Protein AF-A0A4C1XP56-F1 (afdb_monomer_lite)

Radius of gyration: 19.28 Å; chains: 1; bounding box: 46×42×47 Å

Structure (mmCIF, N/CA/C/O backbone):
data_AF-A0A4C1XP56-F1
#
_entry.id   AF-A0A4C1XP56-F1
#
loop_
_atom_site.group_PDB
_atom_site.id
_atom_site.type_symbol
_atom_site.label_atom_id
_atom_site.label_alt_id
_atom_site.label_comp_id
_atom_site.label_asym_id
_atom_site.label_entity_id
_atom_site.label_seq_id
_atom_site.pdbx_PDB_ins_code
_atom_site.Cartn_x
_atom_site.Cartn_y
_atom_site.Cartn_z
_atom_site.occupancy
_atom_site.B_iso_or_equiv
_atom_site.auth_seq_id
_atom_site.auth_comp_id
_atom_site.auth_asym_id
_atom_site.auth_atom_id
_atom_site.pdbx_PDB_model_num
ATOM 1 N N . MET A 1 1 ? -21.785 1.016 -6.783 1.00 67.88 1 MET A N 1
ATOM 2 C CA . MET A 1 1 ? -21.091 0.085 -5.865 1.00 67.88 1 MET A CA 1
ATOM 3 C C . MET A 1 1 ? -19.773 0.722 -5.478 1.00 67.88 1 MET A C 1
ATOM 5 O O . MET A 1 1 ? -19.168 1.348 -6.336 1.00 67.88 1 MET A O 1
ATOM 9 N N . LEU A 1 2 ? -19.373 0.621 -4.211 1.00 78.31 2 LEU A N 1
ATOM 10 C CA . LEU A 1 2 ? -18.065 1.090 -3.753 1.00 78.31 2 LEU A CA 1
ATOM 11 C C . LEU A 1 2 ? -17.075 -0.072 -3.855 1.00 78.31 2 LEU A C 1
ATOM 13 O O . LEU A 1 2 ? -17.381 -1.175 -3.405 1.00 78.31 2 LEU A O 1
ATOM 17 N N . SER A 1 3 ? -15.917 0.176 -4.453 1.00 75.75 3 SER A N 1
ATOM 18 C CA . SER A 1 3 ? -14.833 -0.794 -4.600 1.00 75.75 3 SER A CA 1
ATOM 19 C C . SER A 1 3 ? -13.510 -0.083 -4.371 1.00 75.75 3 SER A C 1
ATOM 21 O O . SER A 1 3 ? -13.271 0.965 -4.965 1.00 75.75 3 SER A O 1
ATOM 23 N N . GLY A 1 4 ? -12.654 -0.640 -3.526 1.00 74.38 4 GLY A N 1
ATOM 24 C CA . GLY A 1 4 ? -11.364 -0.043 -3.209 1.00 74.38 4 GLY A CA 1
ATOM 25 C C . GLY A 1 4 ? -10.768 -0.650 -1.950 1.00 74.38 4 GLY A C 1
ATOM 26 O O . GLY A 1 4 ? -11.445 -1.371 -1.214 1.00 74.38 4 GLY A O 1
ATOM 27 N N . ASN A 1 5 ? -9.492 -0.365 -1.710 1.00 70.94 5 ASN A N 1
ATOM 28 C CA . ASN A 1 5 ? -8.827 -0.727 -0.470 1.00 70.94 5 ASN A CA 1
ATOM 29 C C . ASN A 1 5 ? -8.831 0.485 0.469 1.00 70.94 5 ASN A C 1
ATOM 31 O O . ASN A 1 5 ? -8.019 1.392 0.314 1.00 70.94 5 ASN A O 1
ATOM 35 N N . PHE A 1 6 ? -9.722 0.488 1.462 1.00 69.88 6 PHE A N 1
ATOM 36 C CA . PHE A 1 6 ? -9.824 1.568 2.457 1.00 69.88 6 PHE A CA 1
ATOM 37 C C . PHE A 1 6 ? -8.578 1.705 3.353 1.00 69.88 6 PHE A C 1
ATOM 39 O O . PHE A 1 6 ? -8.468 2.663 4.108 1.00 69.88 6 PHE A O 1
ATOM 46 N N . ARG A 1 7 ? -7.607 0.788 3.224 1.00 65.62 7 ARG A N 1
ATOM 47 C CA . ARG A 1 7 ? -6.291 0.849 3.876 1.00 65.62 7 ARG A CA 1
ATOM 48 C C . ARG A 1 7 ? -5.215 1.579 3.053 1.00 65.62 7 ARG A C 1
ATOM 50 O O . ARG A 1 7 ? -4.099 1.702 3.536 1.00 65.62 7 ARG A O 1
ATOM 57 N N . GLN A 1 8 ? -5.493 2.014 1.815 1.00 67.44 8 GLN A N 1
ATOM 58 C CA . GLN A 1 8 ? -4.470 2.617 0.938 1.00 67.44 8 GLN A CA 1
ATOM 59 C C . GLN A 1 8 ? -4.248 4.119 1.144 1.00 67.44 8 GLN A C 1
ATOM 61 O O . GLN A 1 8 ? -3.112 4.565 1.039 1.00 67.44 8 GLN A O 1
ATOM 66 N N . ALA A 1 9 ? -5.294 4.902 1.403 1.00 60.75 9 ALA A N 1
ATOM 67 C CA . ALA A 1 9 ? -5.150 6.326 1.689 1.00 60.75 9 ALA A CA 1
ATOM 68 C C . ALA A 1 9 ? -6.353 6.833 2.487 1.00 60.75 9 ALA A C 1
ATOM 70 O O . ALA A 1 9 ? -7.501 6.553 2.130 1.00 60.75 9 ALA A O 1
ATOM 71 N N . GLN A 1 10 ? -6.077 7.585 3.553 1.00 71.75 10 GLN A N 1
ATOM 72 C CA . GLN A 1 10 ? -7.095 8.343 4.273 1.00 71.75 10 GLN A CA 1
ATOM 73 C C . GLN A 1 10 ? -7.590 9.525 3.418 1.00 71.75 10 GLN A C 1
ATOM 75 O O . GLN A 1 10 ? -6.890 9.966 2.498 1.00 71.75 10 GLN A O 1
ATOM 80 N N . PRO A 1 11 ? -8.821 10.015 3.649 1.00 74.12 11 PRO A N 1
ATOM 81 C CA . PRO A 1 11 ? -9.335 11.174 2.933 1.00 74.12 11 PRO A CA 1
ATOM 82 C C . PRO A 1 11 ? -8.501 12.419 3.252 1.00 74.12 11 PRO A C 1
ATOM 84 O O . PRO A 1 11 ? -8.507 12.911 4.373 1.00 74.12 11 PRO A O 1
ATOM 87 N N . VAL A 1 12 ? -7.828 12.971 2.241 1.00 77.75 12 VAL A N 1
ATOM 88 C CA . VAL A 1 12 ? -7.018 14.183 2.409 1.00 77.75 12 VAL A CA 1
ATOM 89 C C . VAL A 1 12 ? -7.929 15.393 2.615 1.00 77.75 12 VAL A C 1
ATOM 91 O O . VAL A 1 12 ? -8.620 15.824 1.688 1.00 77.75 12 VAL A O 1
ATOM 94 N N . ILE A 1 13 ? -7.889 15.978 3.813 1.00 77.88 13 ILE A N 1
ATOM 95 C CA . ILE A 1 13 ? -8.541 17.255 4.117 1.00 77.88 13 ILE A CA 1
ATOM 96 C C . ILE A 1 13 ? -7.458 18.317 4.357 1.00 77.88 13 ILE A C 1
ATOM 98 O O . ILE A 1 13 ? -6.655 18.199 5.282 1.00 77.88 13 ILE A O 1
ATOM 102 N N . PRO A 1 14 ? -7.393 19.387 3.544 1.00 79.12 14 PRO A N 1
ATOM 103 C CA . PRO A 1 14 ? -6.407 20.440 3.747 1.00 79.12 14 PRO A CA 1
ATOM 104 C C . PRO A 1 14 ? -6.547 21.081 5.134 1.00 79.12 14 PRO A C 1
ATOM 106 O O . PRO A 1 14 ? -7.611 21.596 5.472 1.00 79.12 14 PRO A O 1
ATOM 109 N N . LYS A 1 15 ? -5.446 21.118 5.897 1.00 83.50 15 LYS A N 1
ATOM 110 C CA . LYS A 1 15 ? -5.359 21.710 7.248 1.00 83.50 15 LYS A CA 1
ATOM 111 C C . LYS A 1 15 ? -6.213 21.014 8.322 1.00 83.50 15 LYS A C 1
ATOM 113 O O . LYS A 1 15 ? -6.474 21.636 9.350 1.00 83.50 15 LYS A O 1
ATOM 118 N N . SER A 1 16 ? -6.641 19.769 8.110 1.00 81.38 16 SER A N 1
ATOM 119 C CA . SER A 1 16 ? -7.357 19.018 9.142 1.00 81.38 16 SER A CA 1
ATOM 120 C C . SER A 1 16 ? -6.444 18.568 10.272 1.00 81.38 16 SER A C 1
ATOM 122 O O . SER A 1 16 ? -5.246 18.333 10.106 1.00 81.38 16 SER A O 1
ATOM 124 N N . THR A 1 17 ? -7.052 18.387 11.432 1.00 86.62 17 THR A N 1
ATOM 125 C CA . THR A 1 17 ? -6.490 17.598 12.522 1.00 86.62 17 THR A CA 1
ATOM 126 C C . THR A 1 17 ? -6.661 16.097 12.244 1.00 86.62 17 THR A C 1
ATOM 128 O O . THR A 1 17 ? -7.576 15.709 11.511 1.00 86.62 17 THR A O 1
ATOM 131 N N . PRO A 1 18 ? -5.859 15.221 12.879 1.00 83.25 18 PRO A N 1
ATOM 132 C CA . PRO A 1 18 ? -6.034 13.772 12.753 1.00 83.25 18 PRO A CA 1
ATOM 133 C C . PRO A 1 18 ? -7.448 13.290 13.119 1.00 83.25 18 PRO A C 1
ATOM 135 O O . PRO A 1 18 ? -7.971 12.360 12.513 1.00 83.25 18 PRO A O 1
ATOM 138 N N . ALA A 1 19 ? -8.107 13.940 14.085 1.00 85.81 19 ALA A N 1
ATOM 139 C CA . ALA A 1 19 ? -9.474 13.601 14.482 1.00 85.81 19 ALA A CA 1
ATOM 140 C C . ALA A 1 19 ? -10.509 13.942 13.394 1.00 85.81 19 ALA A C 1
ATOM 142 O O . ALA A 1 19 ? -11.467 13.197 13.192 1.00 85.81 19 ALA A O 1
ATOM 143 N N . GLU A 1 20 ? -10.321 15.055 12.685 1.00 84.44 20 GLU A N 1
ATOM 144 C CA . GLU A 1 20 ? -11.184 15.452 11.567 1.00 84.44 20 GLU A CA 1
ATOM 145 C C . GLU A 1 20 ? -10.988 14.542 10.353 1.00 84.44 20 GLU A C 1
ATOM 147 O O . GLU A 1 20 ? -11.968 14.168 9.713 1.00 84.44 20 GLU A O 1
ATOM 152 N N . GLU A 1 21 ? -9.749 14.132 10.080 1.00 83.44 21 GLU A N 1
ATOM 153 C CA . GLU A 1 21 ? -9.428 13.172 9.021 1.00 83.44 21 GLU A CA 1
ATOM 154 C C . GLU A 1 21 ? -10.071 11.804 9.292 1.00 83.44 21 GLU A C 1
ATOM 156 O O . GLU A 1 21 ? -10.743 11.249 8.421 1.00 83.44 21 GLU A O 1
ATOM 161 N N . ILE A 1 22 ? -9.980 11.311 10.534 1.00 81.56 22 ILE A N 1
ATOM 162 C CA . ILE A 1 22 ? -10.676 10.091 10.961 1.00 81.56 22 ILE A CA 1
ATOM 163 C C . ILE A 1 22 ? -12.188 10.259 10.800 1.00 81.56 22 ILE A C 1
ATOM 165 O O . ILE A 1 22 ? -12.826 9.411 10.183 1.00 81.56 22 ILE A O 1
ATOM 169 N N . ASN A 1 23 ? -12.782 11.346 11.295 1.00 84.25 23 ASN A N 1
ATOM 17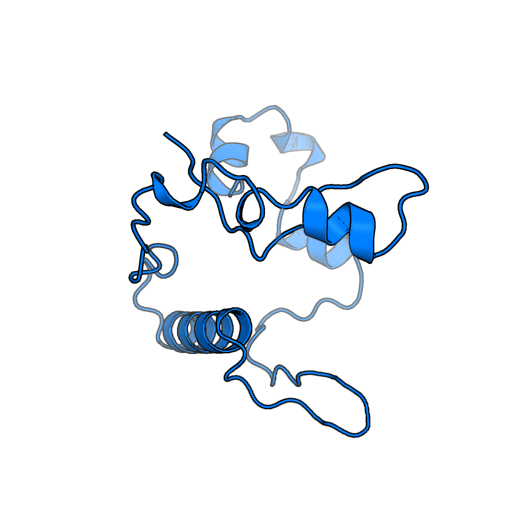0 C CA . ASN A 1 23 ? -14.231 11.562 11.192 1.00 84.25 23 ASN A CA 1
ATOM 171 C C . ASN A 1 23 ? -14.730 11.666 9.745 1.00 84.25 23 ASN A C 1
ATOM 173 O O . ASN A 1 23 ? -15.888 11.348 9.472 1.00 84.25 23 ASN A O 1
ATOM 177 N N . ALA A 1 24 ? -13.873 12.084 8.818 1.00 84.31 24 ALA A N 1
ATOM 178 C CA . ALA A 1 24 ? -14.186 12.121 7.399 1.00 84.31 24 ALA A CA 1
ATOM 179 C C . ALA A 1 24 ? -14.067 10.760 6.700 1.00 84.31 24 ALA A C 1
ATOM 181 O O . ALA A 1 24 ? -14.576 10.605 5.585 1.00 84.31 24 ALA A O 1
ATOM 182 N N . CYS A 1 25 ? -13.431 9.764 7.328 1.00 84.12 25 CYS A N 1
ATOM 183 C CA . CYS A 1 25 ? -13.397 8.406 6.800 1.00 84.12 25 CYS A CA 1
ATOM 184 C C . CYS A 1 25 ? -14.817 7.878 6.603 1.00 84.12 25 CYS A C 1
ATOM 186 O O . CYS A 1 25 ? -15.687 8.003 7.466 1.00 84.12 25 CYS A O 1
ATOM 188 N N . LEU A 1 26 ? -15.030 7.205 5.471 1.00 82.94 26 LEU A N 1
ATOM 189 C CA . LEU A 1 26 ? -16.323 6.630 5.108 1.00 82.94 26 LEU A CA 1
ATOM 190 C C . LEU A 1 26 ? -16.864 5.679 6.194 1.00 82.94 26 LEU A C 1
ATOM 192 O O . LEU A 1 26 ? -18.073 5.612 6.414 1.00 82.94 26 LEU A O 1
ATOM 196 N N . GLU A 1 27 ? -15.957 4.999 6.897 1.00 82.38 27 GLU A N 1
ATOM 197 C CA . GLU A 1 27 ? -16.253 4.087 8.005 1.00 82.38 27 GLU A CA 1
ATOM 198 C C . GLU A 1 27 ? -16.902 4.784 9.214 1.00 82.38 27 GLU A C 1
ATOM 200 O O . GLU A 1 27 ? -17.672 4.157 9.938 1.00 82.38 27 GLU A O 1
ATOM 205 N N . ASN A 1 28 ? -16.669 6.089 9.392 1.00 84.19 28 ASN A N 1
ATOM 206 C CA . ASN A 1 28 ? -17.269 6.906 10.453 1.00 84.19 28 ASN A CA 1
ATOM 207 C C . ASN A 1 28 ? -18.585 7.579 10.027 1.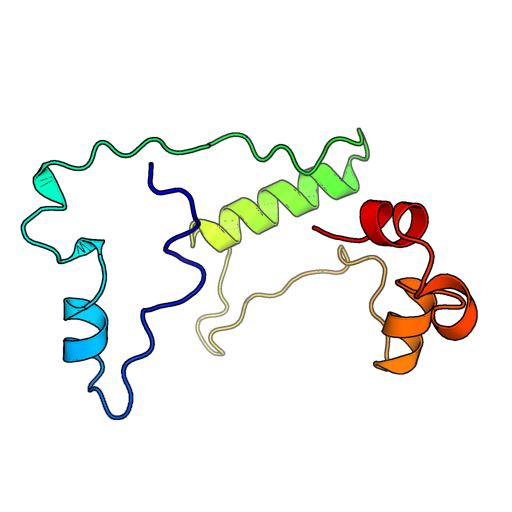00 84.19 28 ASN A C 1
ATOM 209 O O . ASN A 1 28 ? -19.217 8.290 10.811 1.00 84.19 28 ASN A O 1
ATOM 213 N N . SER A 1 29 ? -19.053 7.337 8.799 1.00 86.25 29 SER A N 1
ATOM 214 C CA . SER A 1 29 ? -20.343 7.844 8.338 1.00 86.25 29 SER A CA 1
ATOM 215 C C . SER A 1 29 ? -21.510 7.164 9.058 1.00 86.25 29 SER A C 1
ATOM 217 O O . SER A 1 29 ? -21.563 5.941 9.184 1.00 86.25 29 SER A O 1
ATOM 219 N N . VAL A 1 30 ? -22.549 7.935 9.396 1.00 89.94 30 VAL A N 1
ATOM 220 C CA . VAL A 1 30 ? -23.826 7.415 9.930 1.00 89.94 30 VAL A CA 1
ATOM 221 C C . VAL A 1 30 ? -24.479 6.354 9.036 1.00 89.94 30 VAL A C 1
ATOM 223 O O . VAL A 1 30 ? -25.266 5.531 9.511 1.00 89.94 30 VAL A O 1
ATOM 226 N N . ASN A 1 31 ? -24.156 6.370 7.740 1.00 86.88 31 ASN A N 1
ATOM 227 C CA . ASN A 1 31 ? -24.681 5.437 6.751 1.00 86.88 31 ASN A CA 1
ATOM 228 C C . ASN A 1 31 ? -23.869 4.143 6.647 1.00 86.88 31 ASN A C 1
ATOM 230 O O . ASN A 1 31 ? -24.369 3.182 6.063 1.00 86.88 31 ASN A O 1
ATOM 234 N N . TRP A 1 32 ? -22.672 4.080 7.239 1.00 87.56 32 TRP A N 1
ATOM 235 C CA . TRP A 1 32 ? -21.798 2.907 7.182 1.00 87.56 32 TRP A CA 1
ATOM 236 C C . TRP A 1 32 ? -22.476 1.644 7.724 1.00 87.56 32 TRP A C 1
ATOM 238 O O . TRP A 1 32 ? -22.342 0.571 7.146 1.00 87.56 32 TRP A O 1
ATOM 248 N N . LYS A 1 33 ? -23.331 1.785 8.746 1.00 89.75 33 LYS A N 1
ATOM 249 C CA . LYS A 1 33 ? -24.135 0.685 9.313 1.00 89.75 33 LYS A CA 1
ATOM 250 C C . LYS A 1 33 ? -25.074 -0.009 8.315 1.00 89.75 33 LYS A C 1
ATOM 252 O O . LYS A 1 33 ? -25.528 -1.116 8.579 1.00 89.75 33 LYS A O 1
ATOM 257 N N . HIS A 1 34 ? -25.387 0.636 7.192 1.00 90.00 34 HIS A N 1
ATOM 258 C CA . HIS A 1 34 ? -26.222 0.074 6.127 1.00 90.00 34 HIS A CA 1
ATOM 259 C C . HIS A 1 34 ? -25.393 -0.464 4.951 1.00 90.00 34 HIS A C 1
ATOM 261 O O . HIS A 1 34 ? -25.950 -1.023 4.004 1.00 90.00 34 HIS A O 1
ATOM 267 N N . VAL A 1 35 ? -24.069 -0.290 4.981 1.00 85.88 35 VAL A N 1
ATOM 268 C CA . VAL A 1 35 ? -23.166 -0.775 3.940 1.00 85.88 35 VAL A CA 1
ATOM 269 C C . VAL A 1 35 ? -22.885 -2.252 4.180 1.00 85.88 35 VAL A C 1
ATOM 271 O O . VAL A 1 35 ? -22.339 -2.655 5.205 1.00 85.88 35 VAL A O 1
ATOM 274 N N . LYS A 1 36 ? -23.232 -3.084 3.197 1.00 88.00 36 LYS A N 1
ATOM 275 C CA . LYS A 1 36 ? -22.843 -4.492 3.194 1.00 88.00 36 LYS A CA 1
ATOM 276 C C . LYS A 1 36 ? -21.415 -4.620 2.671 1.00 88.00 36 LYS A C 1
ATOM 278 O O . LYS A 1 36 ? -21.150 -4.322 1.508 1.00 88.00 36 LYS A O 1
ATOM 283 N N . ILE A 1 37 ? -20.512 -5.077 3.531 1.00 84.06 37 ILE A N 1
ATOM 284 C CA . ILE A 1 37 ? -19.101 -5.259 3.191 1.00 84.06 37 ILE A CA 1
ATOM 285 C C . ILE A 1 37 ? -18.914 -6.634 2.548 1.00 84.06 37 ILE A C 1
ATOM 287 O O . ILE A 1 37 ? -19.212 -7.662 3.155 1.00 84.06 37 ILE A O 1
ATOM 291 N N . PHE A 1 38 ? -18.375 -6.650 1.331 1.00 84.00 38 PHE A N 1
ATOM 292 C CA . PHE A 1 38 ? -17.885 -7.859 0.678 1.00 84.00 38 PHE A CA 1
ATOM 293 C C . PHE A 1 38 ? -16.362 -7.798 0.653 1.00 84.00 38 PHE A C 1
ATOM 295 O O . PHE A 1 38 ? -15.784 -6.901 0.042 1.00 84.00 38 PHE A O 1
ATOM 302 N N . LYS A 1 39 ? -15.711 -8.727 1.354 1.00 80.88 39 LYS A N 1
ATOM 303 C CA . LYS A 1 39 ? -14.250 -8.828 1.376 1.00 80.88 39 LYS A CA 1
ATOM 304 C C . LYS A 1 39 ? -13.809 -9.776 0.272 1.00 80.88 39 LYS A C 1
ATOM 306 O O . LYS A 1 39 ? -14.228 -10.930 0.254 1.00 80.88 39 LYS A O 1
ATOM 311 N N . LEU A 1 40 ? -12.959 -9.292 -0.625 1.00 75.56 40 LEU A N 1
ATOM 312 C CA . LEU A 1 40 ? -12.255 -10.163 -1.552 1.00 75.56 40 LEU A CA 1
ATOM 313 C C . LEU A 1 40 ? -11.076 -10.786 -0.799 1.00 75.56 40 LEU A C 1
ATOM 315 O O . LEU A 1 40 ? -10.155 -10.077 -0.406 1.00 75.56 40 LEU A O 1
ATOM 319 N N . THR A 1 41 ? -11.144 -12.089 -0.542 1.00 71.50 41 THR A N 1
ATOM 320 C CA . THR A 1 41 ? -10.103 -12.837 0.185 1.00 71.50 41 THR A CA 1
ATOM 321 C C . THR A 1 41 ? -9.079 -13.471 -0.747 1.00 71.50 41 THR A C 1
ATOM 323 O O . THR A 1 41 ? -7.980 -13.800 -0.321 1.00 71.50 41 THR A O 1
ATOM 326 N N . ILE A 1 42 ? -9.431 -13.629 -2.023 1.00 68.12 42 ILE A N 1
ATOM 327 C CA . ILE A 1 42 ? -8.555 -14.201 -3.038 1.00 68.12 42 ILE A CA 1
ATOM 328 C C . ILE A 1 42 ? -7.936 -13.048 -3.819 1.00 68.12 42 ILE A C 1
ATOM 330 O O . ILE A 1 42 ? -8.625 -12.332 -4.550 1.00 68.12 42 ILE A O 1
ATOM 334 N N . ASN A 1 43 ? -6.628 -12.869 -3.664 1.00 63.97 43 ASN A N 1
ATOM 335 C CA . ASN A 1 43 ? -5.866 -11.983 -4.526 1.00 63.97 43 ASN A CA 1
ATOM 336 C C . ASN A 1 43 ? -5.698 -12.675 -5.887 1.00 63.97 43 ASN A C 1
ATOM 338 O O . ASN A 1 43 ? -5.083 -13.729 -5.964 1.00 63.97 43 ASN A O 1
ATOM 342 N N . GLY A 1 44 ? -6.262 -12.105 -6.952 1.00 61.66 44 GLY A N 1
ATOM 343 C CA . GLY A 1 44 ? -6.150 -12.649 -8.313 1.00 61.66 44 GLY A CA 1
ATOM 344 C C . GLY A 1 44 ? -4.866 -12.252 -9.049 1.00 61.66 44 GLY A C 1
ATOM 345 O O . GLY A 1 44 ? -4.730 -12.559 -10.225 1.00 61.66 44 GLY A O 1
ATOM 346 N N . ARG A 1 45 ? -3.946 -11.523 -8.403 1.00 63.03 45 ARG A N 1
ATOM 347 C CA . ARG A 1 45 ? -2.697 -11.042 -9.018 1.00 63.03 45 ARG A CA 1
ATOM 348 C C . ARG A 1 45 ? -1.598 -12.108 -9.214 1.00 63.03 45 ARG A C 1
ATOM 350 O O . ARG A 1 45 ? -0.882 -11.985 -10.207 1.00 63.03 45 ARG A O 1
ATOM 357 N N . PRO A 1 46 ? -1.445 -13.161 -8.384 1.00 58.12 46 PRO A N 1
ATOM 358 C CA . PRO A 1 46 ? -0.521 -14.253 -8.676 1.00 58.12 46 PRO A CA 1
ATOM 359 C C . PRO A 1 46 ? -1.186 -15.257 -9.633 1.00 58.12 46 PRO A C 1
ATOM 361 O O . PRO A 1 46 ? -1.629 -16.327 -9.235 1.00 58.12 46 PRO A O 1
ATOM 364 N N . LEU A 1 47 ? -1.312 -14.898 -10.914 1.00 50.72 47 LEU A N 1
ATOM 365 C CA . LEU A 1 47 ? -1.822 -15.809 -11.955 1.00 50.72 47 LEU A CA 1
ATOM 366 C C . LEU A 1 47 ? -0.726 -16.645 -12.635 1.00 50.72 47 LEU A C 1
ATOM 368 O O . LEU A 1 47 ? -1.051 -17.490 -13.469 1.00 50.72 47 LEU A O 1
ATOM 372 N N . SER A 1 48 ? 0.554 -16.463 -12.289 1.00 55.22 48 SER A N 1
ATOM 373 C CA . SER A 1 48 ? 1.594 -17.426 -12.671 1.00 55.22 48 SER A CA 1
ATOM 374 C C . SER A 1 48 ? 1.905 -18.352 -11.498 1.00 55.22 48 SER A C 1
ATOM 376 O O . SER A 1 48 ? 2.052 -17.901 -10.365 1.00 55.22 48 SER A O 1
ATOM 378 N N . ARG A 1 49 ? 2.002 -19.657 -11.784 1.00 54.22 49 ARG A N 1
ATOM 379 C CA . ARG A 1 49 ? 2.428 -20.706 -10.840 1.00 54.22 49 ARG A CA 1
ATOM 380 C C . ARG A 1 49 ? 3.938 -20.637 -10.579 1.00 54.22 49 ARG A C 1
ATOM 382 O O . ARG A 1 49 ? 4.635 -21.636 -10.716 1.00 54.22 49 ARG A O 1
ATOM 389 N N . ASP A 1 50 ? 4.446 -19.446 -10.291 1.00 65.12 50 ASP A N 1
ATOM 390 C CA . ASP A 1 50 ? 5.812 -19.268 -9.816 1.00 65.12 50 ASP A CA 1
ATOM 391 C C . ASP A 1 50 ? 5.757 -19.274 -8.291 1.00 65.12 50 ASP A C 1
ATOM 393 O O . ASP A 1 50 ? 5.185 -18.359 -7.699 1.00 65.12 50 ASP A O 1
ATOM 397 N N . GLU A 1 51 ? 6.359 -20.279 -7.656 1.00 64.94 51 GLU A N 1
ATOM 398 C CA . GLU A 1 51 ? 6.353 -20.455 -6.192 1.00 64.94 51 GLU A CA 1
ATOM 399 C C . GLU A 1 51 ? 6.803 -19.179 -5.451 1.00 64.94 51 GLU A C 1
ATOM 401 O O . GLU A 1 51 ? 6.207 -18.788 -4.449 1.00 64.94 51 GLU A O 1
ATOM 406 N N . LYS A 1 52 ? 7.766 -18.434 -6.016 1.00 68.25 52 LYS A N 1
ATOM 407 C CA . LYS A 1 52 ? 8.229 -17.144 -5.471 1.00 68.25 52 LYS A CA 1
ATOM 408 C C . LYS A 1 52 ? 7.145 -16.056 -5.422 1.00 68.25 52 LYS A C 1
ATOM 410 O O . LYS A 1 52 ? 7.146 -15.215 -4.526 1.00 68.25 52 LYS A O 1
ATOM 415 N N . LYS A 1 53 ? 6.222 -16.024 -6.390 1.00 69.69 53 LYS A N 1
ATOM 416 C CA . LYS A 1 53 ? 5.157 -15.002 -6.450 1.00 69.69 53 LYS A CA 1
ATOM 417 C C . LYS A 1 53 ? 4.010 -15.307 -5.496 1.00 69.69 53 LYS A C 1
ATOM 419 O O . LYS A 1 53 ? 3.332 -14.376 -5.052 1.00 69.69 53 LYS A O 1
ATOM 424 N N . GLU A 1 54 ? 3.789 -16.583 -5.197 1.00 73.38 54 GLU A N 1
ATOM 425 C CA . GLU A 1 54 ? 2.834 -17.022 -4.182 1.00 73.38 54 GLU A CA 1
ATOM 426 C C . GLU A 1 54 ? 3.316 -16.605 -2.788 1.00 73.38 54 GLU A C 1
ATOM 428 O O . GLU A 1 54 ? 2.601 -15.873 -2.105 1.00 73.38 54 GLU A O 1
ATOM 433 N N . GLU A 1 55 ? 4.573 -16.907 -2.441 1.00 76.81 55 GLU A N 1
ATOM 434 C CA . GLU A 1 55 ? 5.190 -16.484 -1.173 1.00 76.81 55 GLU A CA 1
ATOM 435 C C . GLU A 1 55 ? 5.149 -14.956 -0.991 1.00 76.81 55 GLU A C 1
ATOM 437 O O . GLU A 1 55 ? 4.741 -14.445 0.058 1.00 76.81 55 GLU A O 1
ATOM 442 N N . PHE A 1 56 ? 5.500 -14.207 -2.040 1.00 76.19 56 PHE A N 1
ATOM 443 C CA . PHE A 1 56 ? 5.433 -12.747 -2.018 1.00 76.19 56 PHE A CA 1
ATOM 444 C C . PHE A 1 56 ? 4.000 -12.232 -1.803 1.00 76.19 56 PHE A C 1
ATOM 446 O O . PHE A 1 56 ? 3.770 -11.290 -1.039 1.00 76.19 56 PHE A O 1
ATOM 453 N N . SER A 1 57 ? 3.011 -12.862 -2.443 1.00 76.06 57 SER A N 1
ATOM 454 C CA . SER A 1 57 ? 1.601 -12.484 -2.305 1.00 76.06 57 SER A CA 1
ATOM 455 C C . SER A 1 57 ? 1.062 -12.755 -0.900 1.00 76.06 57 SER A C 1
ATOM 457 O O . SER A 1 57 ? 0.322 -11.923 -0.368 1.00 76.06 57 SER A O 1
ATOM 459 N N . GLU A 1 58 ? 1.441 -13.874 -0.281 1.00 79.19 58 GLU A N 1
ATOM 460 C CA . GLU A 1 58 ? 1.081 -14.195 1.104 1.00 79.19 58 GLU A CA 1
ATOM 461 C C . GLU A 1 58 ? 1.691 -13.199 2.095 1.00 79.19 58 GLU A C 1
ATOM 463 O O . GLU A 1 58 ? 1.012 -12.736 3.016 1.00 79.19 58 GLU A O 1
ATOM 468 N N . LYS A 1 59 ? 2.948 -12.794 1.896 1.00 79.31 59 LYS A N 1
ATOM 469 C CA . LYS A 1 59 ? 3.575 -11.767 2.742 1.00 79.31 59 LYS A CA 1
ATOM 470 C C . LYS A 1 59 ? 2.922 -10.404 2.570 1.00 79.31 59 LYS A C 1
ATOM 472 O O . LYS A 1 59 ? 2.608 -9.768 3.575 1.00 79.31 59 LYS A O 1
ATOM 477 N N . LEU A 1 60 ? 2.628 -9.979 1.339 1.00 79.62 60 LEU A N 1
ATOM 478 C CA . LEU A 1 60 ? 1.855 -8.756 1.093 1.00 79.62 60 LEU A CA 1
ATOM 479 C C . LEU A 1 60 ? 0.479 -8.797 1.766 1.00 79.62 60 LEU A C 1
ATOM 481 O O . LEU A 1 60 ? 0.027 -7.777 2.293 1.00 79.62 60 LEU A O 1
ATOM 485 N N . LEU A 1 61 ? -0.180 -9.960 1.778 1.00 81.38 61 LEU A N 1
ATOM 486 C CA . LEU A 1 61 ? -1.443 -10.142 2.489 1.00 81.38 61 LEU A CA 1
ATOM 487 C C . LEU A 1 61 ? -1.255 -9.928 3.995 1.00 81.38 61 LEU A C 1
ATOM 489 O O . LEU A 1 61 ? -1.969 -9.116 4.582 1.00 81.38 61 LEU A O 1
ATOM 493 N N . ARG A 1 62 ? -0.251 -10.570 4.600 1.00 83.12 62 ARG A N 1
ATOM 494 C CA . ARG A 1 62 ? 0.071 -10.407 6.028 1.00 83.12 62 ARG A CA 1
ATOM 495 C C . ARG A 1 62 ? 0.419 -8.965 6.396 1.00 83.12 62 ARG A C 1
ATOM 497 O O . ARG A 1 62 ? -0.007 -8.492 7.447 1.00 83.12 62 ARG A O 1
ATOM 504 N N . ILE A 1 63 ? 1.140 -8.247 5.532 1.00 83.94 63 ILE A N 1
ATOM 505 C CA . ILE A 1 63 ? 1.437 -6.814 5.710 1.00 83.94 63 ILE A CA 1
ATOM 506 C C . ILE A 1 63 ? 0.141 -6.003 5.668 1.00 83.94 63 ILE A C 1
ATOM 508 O O . ILE A 1 63 ? -0.116 -5.204 6.565 1.00 83.94 63 ILE A O 1
ATOM 512 N N . GLY A 1 64 ? -0.718 -6.246 4.674 1.00 76.25 64 GLY A N 1
ATOM 513 C CA . GLY A 1 64 ? -2.018 -5.582 4.568 1.00 76.25 64 GLY A CA 1
ATOM 514 C C . GLY A 1 64 ? -2.952 -5.874 5.749 1.00 76.25 64 GLY A C 1
ATOM 515 O O . GLY A 1 64 ? -3.792 -5.038 6.089 1.00 76.25 64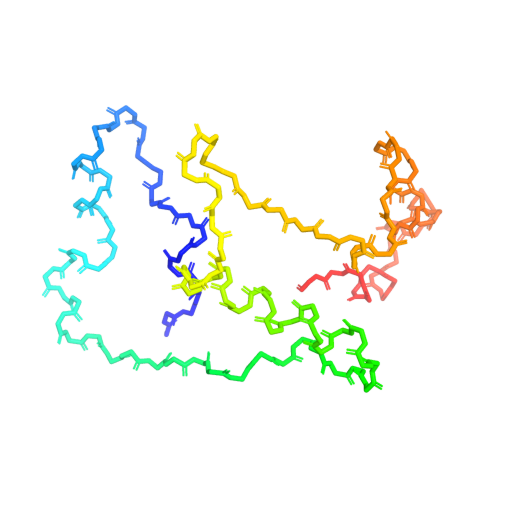 GLY A O 1
ATOM 516 N N . GLU A 1 65 ? -2.820 -7.040 6.380 1.00 81.69 65 GLU A N 1
ATOM 517 C CA . GLU A 1 65 ? -3.553 -7.450 7.584 1.00 81.69 65 GLU A CA 1
ATOM 518 C C . GLU A 1 65 ? -2.916 -6.979 8.898 1.00 81.69 65 GLU A C 1
ATOM 520 O O . GLU A 1 65 ? -3.555 -7.096 9.941 1.00 81.69 65 GLU A O 1
ATOM 525 N N . GLY A 1 66 ? -1.699 -6.429 8.864 1.00 80.19 66 GLY A N 1
ATOM 526 C CA . GLY A 1 66 ? -0.967 -6.021 10.066 1.00 80.19 66 GLY A CA 1
ATOM 527 C C . GLY A 1 66 ? -0.477 -7.197 10.919 1.00 80.19 66 GLY A C 1
ATOM 528 O O . GLY A 1 66 ? -0.217 -7.025 12.104 1.00 80.19 66 GLY A O 1
ATOM 529 N N . THR A 1 67 ? -0.368 -8.398 10.343 1.00 85.31 67 THR A N 1
ATOM 530 C CA . THR A 1 67 ? 0.122 -9.621 11.015 1.00 85.31 67 THR A CA 1
ATOM 531 C C . THR A 1 67 ? 1.565 -9.967 10.631 1.00 85.31 67 THR A C 1
ATOM 533 O O . THR A 1 67 ? 2.102 -11.017 11.010 1.00 85.31 67 THR A O 1
ATOM 536 N N . TYR A 1 68 ? 2.195 -9.110 9.827 1.00 85.38 68 TYR A N 1
ATOM 537 C CA . TYR A 1 68 ? 3.602 -9.225 9.475 1.00 85.38 68 TYR A CA 1
ATOM 538 C C . TYR A 1 68 ? 4.479 -8.679 10.615 1.00 85.38 68 TYR A C 1
ATOM 540 O O . TYR A 1 68 ? 4.113 -7.657 11.193 1.00 85.38 68 TYR A O 1
ATOM 548 N N . PRO A 1 69 ? 5.607 -9.333 10.958 1.00 85.25 69 PRO A N 1
ATOM 549 C CA . PRO A 1 69 ? 6.483 -8.877 12.034 1.00 85.25 69 PRO A CA 1
ATOM 550 C C . PRO A 1 69 ? 6.981 -7.449 11.793 1.00 85.25 69 PRO A C 1
ATOM 552 O O . PRO A 1 69 ? 7.421 -7.121 10.690 1.00 85.25 69 PRO A O 1
ATOM 555 N N . ILE A 1 70 ? 6.925 -6.629 12.838 1.00 87.50 70 ILE A N 1
ATOM 556 C CA . ILE A 1 70 ? 7.444 -5.262 12.852 1.00 87.50 70 ILE A CA 1
ATOM 557 C C . ILE A 1 70 ? 8.579 -5.234 13.867 1.00 87.50 70 ILE A C 1
ATOM 559 O O . ILE A 1 70 ? 8.446 -5.782 14.962 1.00 87.50 70 ILE A O 1
ATOM 563 N N . ASP A 1 71 ? 9.690 -4.613 13.497 1.00 86.31 71 ASP A N 1
ATOM 564 C CA . ASP A 1 71 ? 10.709 -4.228 14.460 1.00 86.31 71 ASP A CA 1
ATOM 565 C C . ASP A 1 71 ? 10.164 -3.051 15.283 1.00 86.31 71 ASP A C 1
ATOM 567 O O . ASP A 1 71 ? 9.954 -1.959 14.749 1.00 86.31 71 ASP A O 1
ATOM 571 N N . GLU A 1 72 ? 9.854 -3.297 16.556 1.00 85.62 72 GLU A N 1
ATOM 572 C CA . GLU A 1 72 ? 9.211 -2.318 17.439 1.00 85.62 72 GLU A CA 1
ATOM 573 C C . GLU A 1 72 ? 10.128 -1.137 17.792 1.00 85.62 72 GLU A C 1
ATOM 575 O O . GLU A 1 72 ? 9.622 -0.050 18.077 1.00 85.62 72 GLU A O 1
ATOM 580 N N . ASP A 1 73 ? 11.452 -1.308 17.719 1.00 84.06 73 ASP A N 1
ATOM 581 C CA . ASP A 1 73 ? 12.415 -0.264 18.083 1.00 84.06 73 ASP A CA 1
ATOM 582 C C . ASP A 1 73 ? 12.531 0.806 16.988 1.00 84.06 73 ASP A C 1
ATOM 584 O O . ASP A 1 73 ? 12.682 1.996 17.278 1.00 84.06 73 ASP A O 1
ATOM 588 N N . ILE A 1 74 ? 12.440 0.396 15.720 1.00 83.50 74 ILE A N 1
ATOM 589 C CA . ILE A 1 74 ? 12.565 1.290 14.553 1.00 83.50 74 ILE A CA 1
ATOM 590 C C . ILE A 1 74 ? 11.253 1.494 13.786 1.00 83.50 74 ILE A C 1
ATOM 592 O O . ILE A 1 74 ? 11.206 2.329 12.883 1.00 83.50 74 ILE A O 1
ATOM 596 N N . ILE A 1 75 ? 10.188 0.770 14.146 1.00 81.88 75 ILE A N 1
ATOM 597 C CA . ILE A 1 75 ? 8.866 0.779 13.494 1.00 81.88 75 ILE A CA 1
ATOM 598 C C . ILE A 1 75 ? 9.004 0.517 11.984 1.00 81.88 75 ILE A C 1
ATOM 600 O O . ILE A 1 75 ? 8.509 1.265 11.138 1.00 81.88 75 ILE A O 1
ATOM 604 N N . GLN A 1 76 ? 9.725 -0.549 11.629 1.00 82.25 76 GLN A N 1
ATOM 605 C CA . GLN A 1 76 ? 9.944 -0.949 10.237 1.00 82.25 76 GLN A CA 1
ATOM 606 C C . GLN A 1 76 ? 9.642 -2.427 10.015 1.00 82.25 76 GLN A C 1
ATOM 608 O O . GLN A 1 76 ? 9.737 -3.257 10.918 1.00 82.25 76 GLN A O 1
ATOM 613 N N . ILE A 1 77 ? 9.278 -2.746 8.774 1.00 82.50 77 ILE A N 1
ATOM 614 C CA . ILE A 1 77 ? 9.167 -4.119 8.289 1.00 82.50 77 ILE A CA 1
ATOM 615 C C . ILE A 1 77 ? 10.400 -4.448 7.452 1.00 82.50 77 ILE A C 1
ATOM 617 O O . ILE A 1 77 ? 10.798 -3.671 6.584 1.00 82.50 77 ILE A O 1
ATOM 621 N N . THR A 1 78 ? 10.980 -5.621 7.680 1.00 79.06 78 THR A N 1
ATOM 622 C CA . THR A 1 78 ? 12.086 -6.121 6.862 1.00 79.06 78 THR A CA 1
ATOM 623 C C . THR A 1 78 ? 11.530 -7.047 5.790 1.00 79.06 78 THR A C 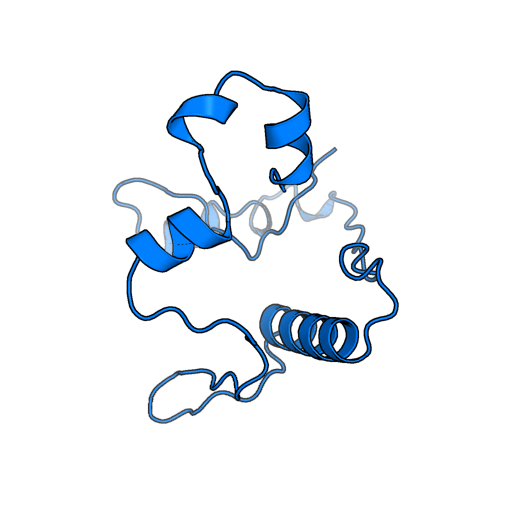1
ATOM 625 O O . THR A 1 78 ? 10.936 -8.088 6.088 1.00 79.06 78 THR A O 1
ATOM 628 N N . LEU A 1 79 ? 11.719 -6.658 4.532 1.00 74.88 79 LEU A N 1
ATOM 629 C CA . LEU A 1 79 ? 11.454 -7.497 3.369 1.00 74.88 79 LEU A CA 1
ATOM 630 C C . LEU A 1 79 ? 12.784 -8.137 2.964 1.00 74.88 79 LEU A C 1
ATOM 632 O O . LEU A 1 79 ? 13.657 -7.470 2.415 1.00 74.88 79 LEU A O 1
ATOM 636 N N . THR A 1 80 ? 12.982 -9.409 3.299 1.00 66.69 80 THR A N 1
ATOM 637 C CA . THR A 1 80 ? 14.159 -10.172 2.859 1.00 66.69 80 THR A CA 1
ATOM 638 C C . THR A 1 80 ? 14.088 -10.441 1.357 1.00 66.69 80 THR A C 1
ATOM 640 O O . THR A 1 80 ? 12.986 -10.655 0.880 1.00 66.69 80 THR A O 1
ATOM 643 N N . ASN A 1 81 ? 15.240 -10.399 0.659 1.00 58.22 81 ASN A N 1
ATOM 644 C CA . ASN A 1 81 ? 15.657 -10.791 -0.719 1.00 58.22 81 ASN A CA 1
ATOM 645 C C . ASN A 1 81 ? 14.655 -11.375 -1.758 1.00 58.22 81 ASN A C 1
ATOM 647 O O . ASN A 1 81 ? 15.055 -12.092 -2.669 1.00 58.22 81 ASN A O 1
ATOM 651 N N . GLU A 1 82 ? 13.368 -11.085 -1.665 1.00 61.28 82 GLU A N 1
ATOM 652 C CA . GLU A 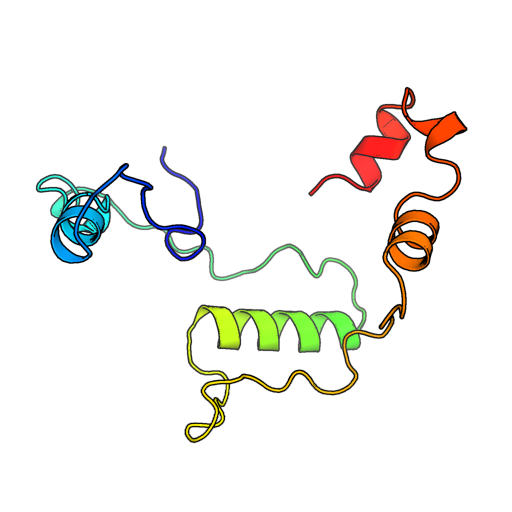1 82 ? 12.283 -11.672 -2.464 1.00 61.28 82 GLU A CA 1
ATOM 653 C C . GLU A 1 82 ? 11.793 -10.712 -3.543 1.00 61.28 82 GLU A C 1
ATOM 655 O O . GLU A 1 82 ? 11.164 -11.108 -4.523 1.00 61.28 82 GLU A O 1
ATOM 660 N N . LEU A 1 83 ? 12.129 -9.433 -3.379 1.00 63.06 83 LEU A N 1
ATOM 661 C CA . LEU A 1 83 ? 12.146 -8.473 -4.464 1.00 63.06 83 LEU A CA 1
ATOM 662 C C . LEU A 1 83 ? 13.400 -8.783 -5.287 1.00 63.06 83 LEU A C 1
ATOM 664 O O . LEU A 1 83 ? 14.453 -8.198 -5.061 1.00 63.06 83 LEU A O 1
ATOM 668 N N . ASP A 1 84 ? 13.284 -9.746 -6.206 1.00 56.34 84 ASP A N 1
ATOM 669 C CA . ASP A 1 84 ? 14.392 -10.251 -7.039 1.00 56.34 84 ASP A CA 1
ATOM 670 C C . ASP A 1 84 ? 15.091 -9.140 -7.869 1.00 56.34 84 ASP A C 1
ATOM 672 O O . ASP A 1 84 ? 16.167 -9.379 -8.405 1.00 56.34 84 ASP A O 1
ATOM 676 N N . ASN A 1 85 ? 14.549 -7.913 -7.921 1.00 65.44 85 ASN A N 1
ATOM 677 C CA . ASN A 1 85 ? 15.094 -6.784 -8.684 1.00 65.44 85 ASN A CA 1
ATOM 678 C C . ASN A 1 85 ? 15.225 -5.515 -7.819 1.00 65.44 85 ASN A C 1
ATOM 680 O O . ASN A 1 85 ? 14.485 -4.542 -7.995 1.00 65.44 85 ASN A O 1
ATOM 684 N N . VAL A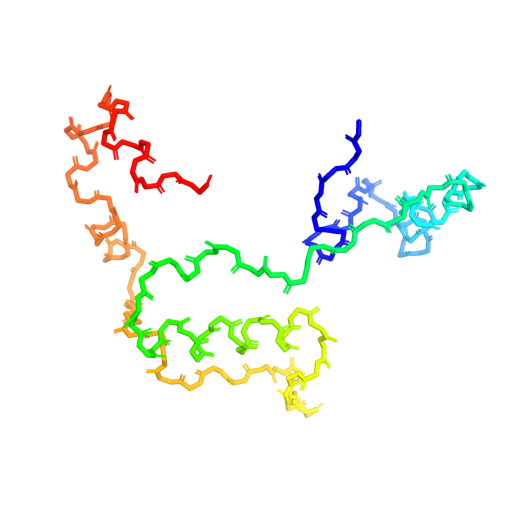 1 86 ? 16.160 -5.511 -6.865 1.00 69.88 86 VAL A N 1
ATOM 685 C CA . VAL A 1 86 ? 16.577 -4.258 -6.217 1.00 69.88 86 VAL A CA 1
ATOM 686 C C . VAL A 1 86 ? 17.467 -3.500 -7.196 1.00 69.88 86 VAL A C 1
ATOM 688 O O . VAL A 1 86 ? 18.592 -3.904 -7.472 1.00 69.88 86 VAL A O 1
ATOM 691 N N . VAL A 1 87 ? 16.940 -2.408 -7.735 1.00 78.50 87 VAL A N 1
ATOM 692 C CA . VAL A 1 87 ? 17.676 -1.493 -8.611 1.00 78.50 87 VAL A CA 1
ATOM 693 C C . VAL A 1 87 ? 18.257 -0.343 -7.798 1.00 78.50 87 VAL A C 1
ATOM 695 O O . VAL A 1 87 ? 17.631 0.148 -6.859 1.00 78.50 87 VAL A O 1
ATOM 698 N N . GLU A 1 88 ? 19.463 0.088 -8.154 1.00 82.38 88 GLU A N 1
ATOM 699 C CA . GLU A 1 88 ? 20.198 1.114 -7.409 1.00 82.38 88 GLU A CA 1
ATOM 700 C C . GLU A 1 88 ? 19.758 2.529 -7.797 1.00 82.38 88 GLU A C 1
ATOM 702 O O . GLU A 1 88 ? 19.882 3.455 -6.993 1.00 82.38 88 GLU A O 1
ATOM 707 N N . THR A 1 89 ? 19.225 2.710 -9.014 1.00 87.75 89 THR A N 1
ATOM 708 C CA . THR A 1 89 ? 18.789 4.023 -9.502 1.00 87.75 89 THR A CA 1
ATOM 709 C C . THR A 1 89 ? 17.388 4.015 -10.123 1.00 87.75 89 THR A C 1
ATOM 711 O O . THR A 1 89 ? 16.943 3.006 -10.683 1.00 87.75 89 THR A O 1
ATOM 714 N N . PRO A 1 90 ? 16.680 5.162 -10.089 1.00 84.25 90 PRO A N 1
ATOM 715 C CA . PRO A 1 90 ? 15.413 5.317 -10.796 1.00 84.25 90 PRO A CA 1
ATOM 716 C C . PRO A 1 90 ? 15.530 5.069 -12.305 1.00 84.25 90 PRO A C 1
ATOM 718 O O . PRO A 1 90 ? 14.597 4.530 -12.897 1.00 84.25 90 PRO A O 1
ATOM 721 N N . GLU A 1 91 ? 16.652 5.416 -12.949 1.00 85.62 91 GLU A N 1
ATOM 722 C CA . GLU A 1 91 ? 16.820 5.168 -14.388 1.00 85.62 91 GLU A CA 1
ATOM 723 C C . GLU A 1 91 ? 16.880 3.674 -14.711 1.00 85.62 91 GLU A C 1
ATOM 725 O O . GLU A 1 91 ? 16.305 3.241 -15.710 1.00 85.62 91 GLU A O 1
ATOM 730 N N . GLN A 1 92 ? 17.543 2.876 -13.868 1.00 85.12 92 GLN A N 1
ATOM 731 C CA . GLN A 1 92 ? 17.567 1.420 -14.017 1.00 85.12 92 GLN A CA 1
ATOM 732 C C . GLN A 1 92 ? 16.151 0.845 -13.911 1.00 85.12 92 GLN A C 1
ATOM 734 O O . GLN A 1 92 ? 15.742 0.081 -14.784 1.00 85.12 92 GLN A O 1
ATOM 739 N N . LEU A 1 93 ? 15.370 1.297 -12.921 1.00 84.56 93 LEU A N 1
ATOM 740 C CA . LEU A 1 93 ? 13.971 0.890 -12.759 1.00 84.56 93 LEU A CA 1
ATOM 741 C C . LEU A 1 93 ? 13.128 1.207 -14.001 1.00 84.56 93 LEU A C 1
ATOM 743 O O . LEU A 1 93 ? 12.362 0.370 -14.478 1.00 84.56 93 LEU A O 1
ATOM 747 N N . ILE A 1 94 ? 13.258 2.433 -14.517 1.00 84.06 94 ILE A N 1
ATOM 748 C CA . ILE A 1 94 ? 12.500 2.900 -15.683 1.00 84.06 94 ILE A CA 1
ATOM 749 C C . ILE A 1 94 ? 12.868 2.076 -16.914 1.00 84.06 94 ILE A C 1
ATOM 751 O O . ILE A 1 94 ? 11.974 1.674 -17.654 1.00 84.06 94 ILE A O 1
ATOM 755 N N . ASN A 1 95 ? 14.152 1.796 -17.126 1.00 84.25 95 ASN A N 1
ATOM 756 C CA . ASN A 1 95 ? 14.602 1.011 -18.271 1.00 84.25 95 ASN A CA 1
ATOM 757 C C . ASN A 1 95 ? 14.162 -0.456 -18.188 1.00 84.25 95 ASN A C 1
ATOM 759 O O . ASN A 1 95 ? 13.811 -1.029 -19.219 1.00 84.25 95 ASN A O 1
ATOM 763 N N . GLU A 1 96 ? 14.123 -1.053 -16.993 1.00 82.44 96 GLU A N 1
ATOM 764 C CA . GLU A 1 96 ? 13.601 -2.414 -16.818 1.00 82.44 96 GLU A CA 1
ATOM 765 C C . GLU A 1 96 ? 12.087 -2.496 -17.053 1.00 82.44 96 GLU A C 1
ATOM 767 O O . GLU A 1 96 ? 11.613 -3.362 -17.791 1.00 82.44 96 GLU A O 1
ATOM 772 N N . LEU A 1 97 ? 11.308 -1.589 -16.456 1.00 80.06 97 LEU A N 1
ATOM 773 C CA . LEU A 1 97 ? 9.844 -1.624 -16.551 1.00 80.06 97 LEU A CA 1
ATOM 774 C C . LEU A 1 97 ? 9.336 -1.132 -17.913 1.00 80.06 97 LEU A C 1
ATOM 776 O O . LEU A 1 97 ? 8.387 -1.687 -18.480 1.00 80.06 97 LEU A O 1
ATOM 780 N N . TYR A 1 98 ? 9.986 -0.104 -18.453 1.00 84.75 98 TYR A N 1
ATOM 781 C CA . TYR A 1 98 ? 9.551 0.649 -19.623 1.00 84.75 98 TYR A CA 1
ATOM 782 C C . TYR A 1 98 ? 10.666 0.789 -20.665 1.00 84.75 98 TYR A C 1
ATOM 784 O O . TYR A 1 98 ? 10.953 1.884 -21.157 1.00 84.75 98 TYR A O 1
ATOM 792 N N . ALA A 1 99 ? 11.271 -0.339 -21.041 1.00 84.50 99 ALA A N 1
ATOM 793 C CA . ALA A 1 99 ? 12.252 -0.392 -22.121 1.00 84.50 99 ALA A CA 1
ATOM 794 C C . ALA A 1 99 ? 11.740 0.325 -23.387 1.00 84.50 99 ALA A C 1
ATOM 796 O O . ALA A 1 99 ? 10.633 0.063 -23.871 1.00 84.50 99 ALA A O 1
ATOM 797 N N . SER A 1 100 ? 12.552 1.242 -23.918 1.00 85.06 100 SER A N 1
ATOM 798 C CA . SER A 1 100 ? 12.227 2.046 -25.104 1.00 85.06 100 SER A CA 1
ATOM 799 C C . SER A 1 100 ? 10.900 2.813 -24.996 1.00 85.06 100 SER A C 1
ATOM 801 O O . SER A 1 100 ? 10.160 2.928 -25.974 1.00 85.06 100 SER A O 1
ATOM 803 N N . ILE A 1 101 ? 10.567 3.367 -23.821 1.00 85.25 101 ILE A N 1
ATOM 804 C CA . ILE A 1 101 ? 9.336 4.160 -23.641 1.00 85.25 101 ILE A CA 1
ATOM 805 C C . ILE A 1 101 ? 9.217 5.319 -24.637 1.00 85.25 101 ILE A C 1
ATOM 807 O O . ILE A 1 101 ? 8.123 5.599 -25.118 1.00 85.25 101 ILE A O 1
ATOM 811 N N . ALA A 1 102 ? 10.340 5.940 -25.009 1.00 85.62 102 ALA A N 1
ATOM 812 C CA . ALA A 1 102 ? 10.378 7.011 -26.003 1.00 85.62 102 ALA A CA 1
ATOM 813 C C . ALA A 1 102 ? 9.824 6.580 -27.375 1.00 85.62 102 ALA A C 1
ATOM 815 O O . ALA A 1 102 ? 9.304 7.409 -28.116 1.00 85.62 102 ALA A O 1
ATOM 816 N N . GLU A 1 103 ? 9.894 5.287 -27.693 1.00 89.06 103 GLU A N 1
ATOM 817 C CA . GLU A 1 103 ? 9.384 4.704 -28.936 1.00 89.06 103 GLU A CA 1
ATOM 818 C C . GLU A 1 103 ? 7.971 4.127 -28.756 1.00 89.06 103 GLU A C 1
ATOM 820 O O . GLU A 1 103 ? 7.166 4.151 -29.684 1.00 89.06 103 GLU A O 1
ATOM 825 N N . ASN A 1 104 ? 7.647 3.640 -27.553 1.00 86.81 104 ASN A N 1
ATOM 826 C CA . ASN A 1 104 ? 6.420 2.887 -27.281 1.00 86.81 104 ASN A CA 1
ATOM 827 C C . ASN A 1 104 ? 5.300 3.690 -26.597 1.00 86.81 104 ASN A C 1
ATOM 829 O O . ASN A 1 104 ? 4.210 3.150 -26.413 1.00 86.81 104 ASN A O 1
ATOM 833 N N . TYR A 1 105 ? 5.512 4.961 -26.235 1.00 85.81 105 TYR A N 1
ATOM 834 C CA . TYR A 1 105 ? 4.524 5.754 -25.481 1.00 85.81 105 TYR A CA 1
ATOM 835 C C . TYR A 1 105 ? 3.182 5.964 -26.207 1.00 85.81 105 TYR A C 1
ATOM 837 O O . TYR A 1 105 ? 2.185 6.289 -25.568 1.00 85.81 105 TYR A O 1
ATOM 845 N N . THR A 1 106 ? 3.132 5.777 -27.527 1.00 89.56 106 THR A N 1
ATOM 846 C CA . THR A 1 106 ? 1.894 5.837 -28.323 1.00 89.56 106 THR A CA 1
ATOM 847 C C . THR A 1 106 ? 1.245 4.468 -28.533 1.00 89.56 106 THR A C 1
ATOM 849 O O . THR A 1 106 ? 0.104 4.393 -28.989 1.00 89.56 106 THR A O 1
ATOM 852 N N . ASN A 1 107 ? 1.933 3.373 -28.198 1.00 89.69 107 ASN A N 1
ATOM 853 C CA . ASN A 1 107 ? 1.436 2.018 -28.387 1.00 89.69 107 ASN A CA 1
ATOM 854 C C . ASN A 1 107 ? 0.552 1.603 -27.202 1.00 89.69 107 ASN A C 1
ATOM 856 O O . ASN A 1 107 ? 1.028 1.139 -26.164 1.00 89.69 107 ASN A O 1
ATOM 860 N N . SER A 1 108 ? -0.762 1.742 -27.382 1.00 84.38 108 SER A N 1
ATOM 861 C CA . SER A 1 108 ? -1.749 1.407 -26.352 1.00 84.38 108 SER A CA 1
ATOM 862 C C . SER A 1 108 ? -1.696 -0.061 -25.922 1.00 84.38 108 SER A C 1
ATOM 864 O O . SER A 1 108 ? -1.848 -0.343 -24.739 1.00 84.38 108 SER A O 1
ATOM 866 N N . GLU A 1 109 ? -1.431 -1.002 -26.833 1.00 86.62 109 GLU A N 1
ATOM 867 C CA . GLU A 1 109 ? -1.345 -2.426 -26.481 1.00 86.62 109 GLU A CA 1
ATOM 868 C C . GLU A 1 109 ? -0.107 -2.723 -25.619 1.00 86.62 109 GLU A C 1
ATOM 870 O O . GLU A 1 109 ? -0.162 -3.510 -24.671 1.00 86.62 109 GLU A O 1
ATOM 875 N N . TRP A 1 110 ? 1.014 -2.066 -25.921 1.00 86.81 110 TRP A N 1
ATOM 876 C CA . TRP A 1 110 ? 2.250 -2.179 -25.149 1.00 86.81 110 TRP A CA 1
ATOM 877 C C . TRP A 1 110 ? 2.103 -1.599 -23.738 1.00 86.81 110 TRP A C 1
ATOM 879 O O . TRP A 1 110 ? 2.576 -2.215 -22.776 1.00 86.81 110 TRP A O 1
ATOM 889 N N . LEU A 1 111 ? 1.410 -0.460 -23.616 1.00 83.19 111 LEU A N 1
ATOM 890 C CA . LEU A 1 111 ? 1.083 0.168 -22.334 1.00 83.19 111 LEU A CA 1
ATOM 891 C C . LEU A 1 111 ? 0.112 -0.691 -21.518 1.00 83.19 111 LEU A C 1
ATOM 893 O O . LEU A 1 111 ? 0.360 -0.913 -20.336 1.00 83.19 111 LEU A O 1
ATOM 897 N N . CYS A 1 112 ? -0.930 -1.251 -22.144 1.00 79.38 112 CYS A N 1
ATOM 898 C CA . CYS A 1 112 ? -1.928 -2.084 -21.463 1.00 79.38 112 CYS A CA 1
ATOM 899 C C . CYS A 1 112 ? -1.329 -3.310 -20.761 1.00 79.38 112 CYS A C 1
ATOM 901 O O . CYS A 1 112 ? -1.834 -3.732 -19.726 1.00 79.38 112 CYS A O 1
ATOM 903 N N . LYS A 1 113 ? -0.238 -3.875 -21.290 1.00 76.81 113 LYS A N 1
ATOM 904 C CA . LYS A 1 113 ? 0.470 -5.012 -20.668 1.00 76.81 113 LYS A CA 1
ATOM 905 C C . LYS A 1 113 ? 1.269 -4.624 -19.413 1.00 76.81 113 LYS A C 1
ATOM 907 O O . LYS A 1 113 ? 1.771 -5.511 -18.731 1.00 76.81 113 LYS A O 1
ATOM 912 N N . ARG A 1 114 ? 1.427 -3.325 -19.142 1.00 71.62 114 ARG A N 1
ATOM 913 C CA . ARG A 1 114 ? 2.242 -2.752 -18.052 1.00 71.62 114 ARG A CA 1
ATOM 914 C C . ARG A 1 114 ? 1.451 -1.847 -17.107 1.00 71.62 114 ARG A C 1
ATOM 916 O O . ARG A 1 114 ? 1.965 -1.464 -16.062 1.00 71.62 114 ARG A O 1
ATOM 923 N N . THR A 1 115 ? 0.217 -1.503 -17.456 1.00 55.06 115 THR A N 1
ATOM 924 C CA . THR A 1 115 ? -0.738 -0.846 -16.559 1.00 55.06 115 THR A CA 1
ATOM 925 C C . THR A 1 115 ? -1.353 -1.849 -15.582 1.00 55.06 115 THR A C 1
ATOM 927 O O . THR A 1 115 ? -1.589 -2.999 -15.948 1.00 55.06 115 THR A O 1
ATOM 930 N N . ILE A 1 116 ? -1.595 -1.393 -14.349 1.00 54.03 116 ILE A N 1
ATOM 931 C CA . ILE A 1 116 ? -2.142 -2.166 -13.216 1.00 54.03 116 ILE A CA 1
ATOM 932 C C . ILE A 1 116 ? -3.656 -2.344 -13.340 1.00 54.03 116 ILE A C 1
ATOM 934 O O . ILE A 1 116 ? -4.327 -1.351 -13.703 1.00 54.03 116 ILE A O 1
#

Organism: Eumeta variegata (NCBI:txid151549)

InterPro domains:
  IPR010285 DNA helicase Pif1-like, DEAD-box helicase domain [PF05970] (2-69)

Sequence (116 aa):
MLSGNFRQAQPVIPKSTPAEEINACLENSVNWKHVKIFKLTINGRPLSRDEKKEEFSEKLLRIGEGTYPIDEDIIQITLTNELDNVVETPEQLINELYASIAENYTNSEWLCKRTI

Foldseek 3Di:
DDDDDLLPDQDDDPPDDPVVSVCPRPCVDPCVVVDDDDDDPDDPPPPDPDPLVVVVVVQVVCVSVVNADADPVVRDHDDPCSPVDDDPDPVVVCCVLQPPCVPCVPPPVVVVVRDD

pLDDT: mean 77.94, std 9.61, range [50.72, 90.0]

Secondary structure (DSSP, 8-state):
---S-TTS-----TT--HHHHHHHSGGGSTTGGG-------S-----S--HHHHHHHHHHHHHHHT-S--BTTTTB----S-SS---SSHHHHHHHHSTTHHHHTT-HHHHHTT--